Protein AF-A0A9X7AZD0-F1 (afdb_monomer)

InterPro domains:
  IPR006166 ERCC4 domain [PF02732] (2-88)
  IPR011335 Restriction endonuclease type II-like [SSF52980] (2-87)

Sequence (104 aa):
GVERKNGVDELVESIKDRTRFENELIRASKHPFVLIVEDIEGYQKILNGTYRSKYEPKSLLGSLKTFEVRYGFSTVFIDPITTGNYIYHHFLYMARELLKKGFI

Nearest PDB structures (foldseek):
  2ehg-assembly1_A  TM=4.820E-01  e=2.442E-01  Sulfurisphaera tokodaii str. 7
  3u3g-assembly3_C  TM=4.904E-01  e=3.406E-01  uncultured organism
  3aly-assembly1_A  TM=4.712E-01  e=4.751E-01  Sulfurisphaera tokodaii str. 7
  3i8o-assembly1_A  TM=4.670E-01  e=4.568E+00  Methanocaldococcus jannaschii
  4e19-assembly2_B  TM=3.514E-01  e=1.923E+00  Halobacterium salinarum NRC-1

Mean predicted aligned error: 2.72 Å

Secondary structure (DSSP, 8-state):
-EEEESSHHHHHHHHHSHHHHHHHHHHHTTS-EEEEES-TTHHHHHHHT-SSS---HHHHHHHHHHHHHHHTEEEEE--HHHHHHHHHHHHHHHHHHHHHTT--

Solvent-accessible surface area (backbone atoms only — not comparable to full-atom values): 5711 Å² total; per-residue (Å²): 88,77,48,80,32,82,20,52,55,54,48,51,55,40,61,68,43,44,72,64,39,53,54,51,43,62,61,51,47,77,44,70,38,38,39,40,28,38,24,63,58,31,67,60,27,44,72,69,48,67,49,86,63,88,63,56,31,70,61,51,52,52,49,52,56,48,48,27,66,75,48,60,38,53,81,44,58,32,51,63,90,49,45,66,60,49,55,52,51,54,50,52,52,52,52,51,53,39,49,74,70,61,77,104

Structure (mmCIF, N/CA/C/O backbone):
data_AF-A0A9X7AZD0-F1
#
_entry.id   AF-A0A9X7AZD0-F1
#
loop_
_atom_site.group_PDB
_atom_site.id
_atom_site.type_symbol
_atom_site.label_atom_id
_atom_site.label_alt_id
_atom_site.label_comp_id
_atom_site.label_asym_id
_atom_site.label_entity_id
_atom_site.label_seq_id
_atom_site.pdbx_PDB_ins_code
_atom_site.Cartn_x
_atom_site.Cartn_y
_atom_site.Cartn_z
_atom_site.occupancy
_atom_site.B_iso_or_equiv
_atom_site.auth_seq_id
_atom_site.auth_comp_id
_atom_site.auth_asym_id
_atom_site.auth_atom_id
_atom_site.pdbx_PDB_model_num
ATOM 1 N N . GLY A 1 1 ? 5.078 4.705 -10.534 1.00 93.00 1 GLY A N 1
ATOM 2 C CA . GLY A 1 1 ? 5.209 5.673 -9.428 1.00 93.00 1 GLY A CA 1
ATOM 3 C C . GLY A 1 1 ? 5.041 4.975 -8.093 1.00 93.00 1 GLY A C 1
ATOM 4 O O . GLY A 1 1 ? 4.721 3.792 -8.075 1.00 93.00 1 GLY A O 1
ATOM 5 N N . VAL A 1 2 ? 5.272 5.689 -6.995 1.00 95.62 2 VAL A N 1
ATOM 6 C CA . VAL A 1 2 ? 5.010 5.205 -5.630 1.00 95.62 2 VAL A CA 1
ATOM 7 C C . VAL A 1 2 ? 4.111 6.216 -4.950 1.00 95.62 2 VAL A C 1
ATOM 9 O O . VAL A 1 2 ? 4.426 7.402 -4.966 1.00 95.62 2 VAL A O 1
ATOM 12 N N . GLU A 1 3 ? 3.041 5.735 -4.334 1.00 96.56 3 GLU A N 1
ATOM 13 C CA . GLU A 1 3 ? 2.304 6.465 -3.308 1.00 96.56 3 GLU A CA 1
ATOM 14 C C . GLU A 1 3 ? 2.646 5.802 -1.969 1.00 96.56 3 GLU A C 1
ATOM 16 O O . GLU A 1 3 ? 2.482 4.591 -1.839 1.00 96.56 3 GLU A O 1
ATOM 21 N N . ARG A 1 4 ? 3.178 6.544 -0.992 1.00 97.69 4 ARG A N 1
ATOM 22 C CA . ARG A 1 4 ? 3.609 5.983 0.302 1.00 97.69 4 ARG A CA 1
ATOM 23 C C . ARG A 1 4 ? 2.789 6.583 1.435 1.00 97.69 4 ARG A C 1
ATOM 25 O O . ARG A 1 4 ? 2.658 7.800 1.504 1.00 97.69 4 ARG A O 1
ATOM 32 N N . LYS A 1 5 ? 2.293 5.734 2.330 1.00 98.00 5 LYS A N 1
ATOM 33 C CA . LYS A 1 5 ? 1.644 6.093 3.594 1.00 98.00 5 LYS A CA 1
ATOM 34 C C . LYS A 1 5 ? 2.466 5.527 4.747 1.00 98.00 5 LYS A C 1
ATOM 36 O O . LYS A 1 5 ? 2.905 4.381 4.679 1.00 98.00 5 LYS A O 1
ATOM 41 N N . ASN A 1 6 ? 2.628 6.295 5.819 1.00 97.69 6 ASN A N 1
ATOM 42 C CA . ASN A 1 6 ? 3.436 5.894 6.976 1.00 97.69 6 ASN A CA 1
ATOM 43 C C . ASN A 1 6 ? 2.748 4.826 7.853 1.00 97.69 6 ASN A C 1
ATOM 45 O O . ASN A 1 6 ? 3.329 4.368 8.829 1.00 97.69 6 ASN A O 1
ATOM 49 N N . GLY A 1 7 ? 1.501 4.453 7.548 1.00 98.25 7 GLY A N 1
ATOM 50 C CA . GLY A 1 7 ? 0.786 3.371 8.220 1.00 98.25 7 GLY A CA 1
ATOM 51 C C . GLY A 1 7 ? -0.713 3.366 7.928 1.00 98.25 7 GLY A C 1
ATOM 52 O O . GLY A 1 7 ? -1.211 4.172 7.135 1.00 98.25 7 GLY A O 1
ATOM 53 N N . VAL A 1 8 ? -1.447 2.455 8.577 1.00 98.25 8 VAL A N 1
ATOM 54 C CA . VAL A 1 8 ? -2.893 2.288 8.337 1.00 98.25 8 VAL A CA 1
ATOM 55 C C . VAL A 1 8 ? -3.692 3.528 8.713 1.00 98.25 8 VAL A C 1
ATOM 57 O O . VAL A 1 8 ? -4.603 3.885 7.978 1.00 98.25 8 VAL A O 1
ATOM 60 N N . ASP A 1 9 ? -3.342 4.221 9.800 1.00 98.38 9 ASP A N 1
ATOM 61 C CA . ASP A 1 9 ? -4.053 5.436 10.222 1.00 98.38 9 ASP A CA 1
ATOM 62 C C . ASP A 1 9 ? -4.086 6.499 9.113 1.00 98.38 9 ASP A C 1
ATOM 64 O O . ASP A 1 9 ? -5.138 7.068 8.819 1.00 98.38 9 ASP A O 1
ATOM 68 N N . GLU A 1 10 ? -2.949 6.724 8.452 1.00 98.38 10 GLU A N 1
ATOM 69 C CA . GLU A 1 10 ? -2.849 7.678 7.346 1.00 98.38 10 GLU A CA 1
ATOM 70 C C . GLU A 1 10 ? -3.650 7.207 6.124 1.00 98.38 10 GLU A C 1
ATOM 72 O O . GLU A 1 10 ? -4.346 8.003 5.493 1.00 98.38 10 GLU A O 1
ATOM 77 N N . LEU A 1 11 ? -3.615 5.903 5.824 1.00 98.31 11 LEU A N 1
ATOM 78 C CA . LEU A 1 11 ? -4.437 5.314 4.767 1.00 98.31 11 LEU A CA 1
ATOM 79 C C . LEU A 1 11 ? -5.935 5.539 5.026 1.00 98.31 11 LEU A C 1
ATOM 81 O O . LEU A 1 11 ? -6.661 5.927 4.109 1.00 98.31 11 LEU A O 1
ATOM 85 N N . VAL A 1 12 ? -6.405 5.308 6.257 1.00 98.06 12 VAL A N 1
ATOM 86 C CA . VAL A 1 12 ? -7.826 5.470 6.601 1.00 98.06 12 VAL A CA 1
ATOM 87 C C . VAL A 1 12 ? -8.252 6.930 6.474 1.00 98.06 12 VAL A C 1
ATOM 89 O O . VAL A 1 12 ? -9.323 7.205 5.932 1.00 98.06 12 VAL A O 1
ATOM 92 N N . GLU A 1 13 ? -7.425 7.875 6.924 1.00 97.88 13 GLU A N 1
ATOM 93 C CA . GLU A 1 13 ? -7.727 9.303 6.773 1.00 97.88 13 GLU A CA 1
ATOM 94 C C . GLU A 1 13 ? -7.741 9.745 5.303 1.00 97.88 13 GLU A C 1
ATOM 96 O O . GLU A 1 13 ? -8.638 10.490 4.904 1.00 97.88 13 GLU A O 1
ATOM 101 N N . SER A 1 14 ? -6.840 9.225 4.462 1.00 97.50 14 SER A N 1
ATOM 102 C CA . SER A 1 14 ? -6.916 9.416 3.008 1.00 97.50 14 SER A CA 1
ATOM 103 C C . SER A 1 14 ? -8.227 8.877 2.427 1.00 97.50 14 SER A C 1
ATOM 105 O O . SER A 1 14 ? -8.911 9.589 1.701 1.00 97.50 14 SER A O 1
ATOM 107 N N . ILE A 1 15 ? -8.635 7.654 2.775 1.00 97.12 15 ILE A N 1
ATOM 108 C CA . ILE A 1 15 ? -9.872 7.049 2.251 1.00 97.12 15 ILE A CA 1
ATOM 109 C C . ILE A 1 15 ? -11.130 7.793 2.726 1.00 97.12 15 ILE A C 1
ATOM 111 O O . ILE A 1 15 ? -12.127 7.835 2.002 1.00 97.12 15 ILE A O 1
ATOM 115 N N . LYS A 1 16 ? -11.104 8.391 3.922 1.00 95.56 16 LYS A N 1
ATOM 116 C CA . LYS A 1 16 ? -12.195 9.238 4.428 1.00 95.56 16 LYS A CA 1
ATOM 117 C C . LYS A 1 16 ? -12.350 10.521 3.629 1.00 95.56 16 LYS A C 1
ATOM 119 O O . LYS A 1 16 ? -13.475 10.896 3.304 1.00 95.56 16 LYS A O 1
ATOM 124 N N . ASP A 1 17 ? -11.241 11.163 3.286 1.00 96.00 17 ASP A N 1
ATOM 125 C CA . ASP A 1 17 ? -11.222 12.323 2.398 1.00 96.00 17 ASP A CA 1
ATOM 126 C C . ASP A 1 17 ? -11.285 11.882 0.926 1.00 96.00 17 ASP A C 1
ATOM 128 O O . ASP A 1 17 ? -10.345 12.039 0.141 1.00 96.00 17 ASP A O 1
ATOM 132 N N . ARG A 1 18 ? -12.419 11.263 0.566 1.00 94.19 18 ARG A N 1
ATOM 133 C CA . ARG A 1 18 ? -12.598 10.569 -0.716 1.00 94.19 18 ARG A CA 1
ATOM 134 C C . ARG A 1 18 ? -12.269 11.443 -1.915 1.00 94.19 18 ARG A C 1
ATOM 136 O O . ARG A 1 18 ? -11.549 10.993 -2.794 1.00 94.19 18 ARG A O 1
ATOM 143 N N . THR A 1 19 ? -12.772 12.674 -1.956 1.00 96.69 19 THR A N 1
ATOM 144 C CA . THR A 1 19 ? -12.573 13.561 -3.109 1.00 96.69 19 THR A CA 1
ATOM 145 C C . THR A 1 19 ? -11.100 13.905 -3.298 1.00 96.69 19 THR A C 1
ATOM 147 O O . THR A 1 19 ? -10.594 13.859 -4.420 1.00 96.69 19 THR A O 1
ATOM 150 N N . ARG A 1 20 ? -10.380 14.235 -2.216 1.00 97.38 20 ARG A N 1
ATOM 151 C CA . ARG A 1 20 ? -8.941 14.512 -2.301 1.00 97.38 20 ARG A CA 1
ATOM 152 C C . ARG A 1 20 ? -8.179 13.273 -2.752 1.00 97.38 20 ARG A C 1
ATOM 154 O O . ARG A 1 20 ? -7.361 13.369 -3.666 1.00 97.38 20 ARG A O 1
ATOM 161 N N . PHE A 1 21 ? -8.475 12.124 -2.152 1.00 97.00 21 PHE A N 1
ATOM 162 C CA . PHE A 1 21 ? -7.759 10.892 -2.445 1.00 97.00 21 PHE A CA 1
ATOM 163 C C . PHE A 1 21 ? -8.033 10.378 -3.860 1.00 97.00 21 PHE A C 1
ATOM 165 O O . PHE A 1 21 ? -7.093 10.050 -4.573 1.00 97.00 21 PHE A O 1
ATOM 172 N N . GLU A 1 22 ? -9.277 10.409 -4.343 1.00 96.75 22 GLU A N 1
ATOM 173 C CA . GLU A 1 22 ? -9.584 10.073 -5.740 1.00 96.75 22 GLU A CA 1
ATOM 174 C C . GLU A 1 22 ? -8.837 10.991 -6.720 1.00 96.75 22 GLU A C 1
ATOM 176 O O . GLU A 1 22 ? -8.302 10.511 -7.717 1.00 96.75 22 GLU A O 1
ATOM 181 N N . ASN A 1 23 ? -8.707 12.290 -6.425 1.00 97.19 23 ASN A N 1
ATOM 182 C CA . ASN A 1 23 ? -7.915 13.204 -7.253 1.00 97.19 23 ASN A CA 1
ATOM 183 C C . ASN A 1 23 ? -6.412 12.865 -7.252 1.00 97.19 23 ASN A C 1
ATOM 185 O O . ASN A 1 23 ? -5.751 13.012 -8.283 1.00 97.19 23 ASN A O 1
ATOM 189 N N . GLU A 1 24 ? -5.855 12.437 -6.116 1.00 95.94 24 GLU A N 1
ATOM 190 C CA . GLU A 1 24 ? -4.481 11.917 -6.023 1.00 95.94 24 GLU A CA 1
ATOM 191 C C . GLU A 1 24 ? -4.321 10.650 -6.881 1.00 95.94 24 GLU A C 1
ATOM 193 O O . GLU A 1 24 ? -3.410 10.582 -7.710 1.00 95.94 24 GLU A O 1
ATOM 198 N N . LEU A 1 25 ? -5.262 9.707 -6.775 1.00 97.00 25 LEU A N 1
ATOM 199 C CA . LEU A 1 25 ? -5.256 8.451 -7.527 1.00 97.00 25 LEU A CA 1
ATOM 200 C C . LEU A 1 25 ? -5.408 8.662 -9.039 1.00 97.00 25 LEU A C 1
ATOM 202 O O . LEU A 1 25 ? -4.680 8.034 -9.798 1.00 97.00 25 LEU A O 1
ATOM 206 N N . ILE A 1 26 ? -6.262 9.590 -9.489 1.00 97.12 26 ILE A N 1
ATOM 207 C CA . ILE A 1 26 ? -6.399 9.961 -10.912 1.00 97.12 26 ILE A CA 1
ATOM 208 C C . ILE A 1 26 ? -5.071 10.472 -11.483 1.00 97.12 26 ILE A C 1
ATOM 210 O O . ILE A 1 26 ? -4.724 10.198 -12.634 1.00 97.12 26 ILE A O 1
ATOM 214 N N . ARG A 1 27 ? -4.315 11.254 -10.702 1.00 95.88 27 ARG A N 1
ATOM 215 C CA . ARG A 1 27 ? -2.998 11.734 -11.140 1.00 95.88 27 ARG A CA 1
ATOM 216 C C . ARG A 1 27 ? -1.984 10.596 -11.176 1.00 95.88 27 ARG A C 1
ATOM 218 O O . ARG A 1 27 ? -1.231 10.513 -12.145 1.00 95.88 27 ARG A O 1
ATOM 225 N N . ALA A 1 28 ? -1.977 9.737 -10.158 1.00 95.31 28 ALA A N 1
ATOM 226 C CA . ALA A 1 28 ? -1.057 8.608 -10.059 1.00 95.31 28 ALA A CA 1
ATOM 227 C C . ALA A 1 28 ? -1.297 7.561 -11.159 1.00 95.31 28 ALA A C 1
ATOM 229 O O . ALA A 1 28 ? -0.338 7.093 -11.767 1.00 95.31 28 ALA A O 1
ATOM 230 N N . SER A 1 29 ? -2.560 7.273 -11.489 1.00 96.00 29 SER A N 1
ATOM 231 C CA . SER A 1 29 ? -2.964 6.242 -12.454 1.00 96.00 29 SER A CA 1
ATOM 232 C C . SER A 1 29 ? -2.622 6.561 -13.911 1.00 96.00 29 SER A C 1
ATOM 234 O O . SER A 1 29 ? -2.868 5.740 -14.791 1.00 96.00 29 SER A O 1
ATOM 236 N N . LYS A 1 30 ? -2.041 7.734 -14.199 1.00 95.31 30 LYS A N 1
ATOM 237 C CA . LYS A 1 30 ? -1.483 8.050 -15.526 1.00 95.31 30 LYS A CA 1
ATOM 238 C C . LYS A 1 30 ? -0.321 7.129 -15.904 1.00 95.31 30 LYS A C 1
ATOM 240 O O . LYS A 1 30 ? -0.036 6.961 -17.086 1.00 95.31 30 LYS A O 1
ATOM 245 N N . HIS A 1 31 ? 0.332 6.530 -14.909 1.00 91.69 31 HIS A N 1
ATOM 246 C CA . HIS A 1 31 ? 1.389 5.542 -15.084 1.00 91.69 31 HIS A CA 1
ATOM 247 C C . HIS A 1 31 ? 1.220 4.411 -14.059 1.00 91.69 31 HIS A C 1
ATOM 249 O O . HIS A 1 31 ? 0.663 4.652 -12.988 1.00 91.69 31 HIS A O 1
ATOM 255 N N . PRO A 1 32 ? 1.734 3.195 -14.322 1.00 92.88 32 PRO A N 1
ATOM 256 C CA . PRO A 1 32 ? 1.714 2.119 -13.335 1.00 92.88 32 PRO A CA 1
ATOM 257 C C . PRO A 1 32 ? 2.314 2.574 -12.003 1.00 92.88 32 PRO A C 1
ATOM 259 O O . PRO A 1 32 ? 3.395 3.178 -11.969 1.00 92.88 32 PRO A O 1
ATOM 262 N N . PHE A 1 33 ? 1.621 2.310 -10.899 1.00 96.50 33 PHE A N 1
ATOM 263 C CA . PHE A 1 33 ? 2.083 2.669 -9.564 1.00 96.50 33 PHE A CA 1
ATOM 264 C C . PHE A 1 33 ? 1.668 1.638 -8.518 1.00 96.50 33 PHE A C 1
ATOM 266 O O . PHE A 1 33 ? 0.803 0.795 -8.748 1.00 96.50 33 PHE A O 1
ATOM 273 N N . VAL A 1 34 ? 2.318 1.724 -7.363 1.00 97.62 34 VAL A N 1
ATOM 274 C CA . VAL A 1 34 ? 2.040 0.911 -6.180 1.00 97.62 34 VAL A CA 1
ATOM 275 C C . VAL A 1 34 ? 1.743 1.830 -5.000 1.00 97.62 34 VAL A C 1
ATOM 277 O O . VAL A 1 34 ? 2.376 2.881 -4.860 1.00 97.62 34 VAL A O 1
ATOM 280 N N . LEU A 1 35 ? 0.783 1.431 -4.167 1.00 98.25 35 LEU A N 1
ATOM 281 C CA . LEU A 1 35 ? 0.510 2.067 -2.883 1.00 98.25 35 LEU A CA 1
ATOM 282 C C . LEU A 1 35 ? 1.237 1.282 -1.788 1.00 98.25 35 LEU A C 1
ATOM 284 O O . LEU A 1 35 ? 0.934 0.116 -1.550 1.00 98.25 35 LEU A O 1
ATOM 288 N N . ILE A 1 36 ? 2.197 1.909 -1.124 1.00 98.62 36 ILE A N 1
ATOM 289 C CA . ILE A 1 36 ? 2.951 1.314 -0.022 1.00 98.62 36 ILE A CA 1
ATOM 290 C C . ILE A 1 36 ? 2.409 1.863 1.291 1.00 98.62 36 ILE A C 1
ATOM 292 O O . ILE A 1 36 ? 2.295 3.075 1.462 1.00 98.62 36 ILE A O 1
ATOM 296 N N . VAL A 1 37 ? 2.109 0.969 2.224 1.00 98.69 37 VAL A N 1
ATOM 297 C CA . VAL A 1 37 ? 1.710 1.292 3.591 1.00 98.69 37 VAL A CA 1
ATOM 298 C C . VAL A 1 37 ? 2.753 0.692 4.523 1.00 98.69 37 VAL A C 1
ATOM 300 O O . VAL A 1 37 ? 2.903 -0.528 4.587 1.00 98.69 37 VAL A O 1
ATOM 303 N N . GLU A 1 38 ? 3.482 1.545 5.234 1.00 98.69 38 GLU A N 1
ATOM 304 C CA . GLU A 1 38 ? 4.591 1.147 6.112 1.00 98.69 38 GLU A CA 1
ATOM 305 C C . GLU A 1 38 ? 4.087 0.621 7.470 1.00 98.69 38 GLU A C 1
ATOM 307 O O . GLU A 1 38 ? 4.396 1.146 8.535 1.00 98.69 38 GLU A O 1
ATOM 312 N N . ASP A 1 39 ? 3.246 -0.412 7.418 1.00 98.38 39 ASP A N 1
ATOM 313 C CA . ASP A 1 39 ? 2.666 -1.102 8.567 1.00 98.38 39 ASP A CA 1
ATOM 314 C C . ASP A 1 39 ? 2.510 -2.588 8.225 1.00 98.38 39 ASP A C 1
ATOM 316 O O . ASP A 1 39 ? 1.582 -2.964 7.508 1.00 98.38 39 ASP A O 1
ATOM 320 N N . ILE A 1 40 ? 3.424 -3.434 8.713 1.00 97.69 40 ILE A N 1
ATOM 321 C CA . ILE A 1 40 ? 3.467 -4.872 8.386 1.00 97.69 40 ILE A CA 1
ATOM 322 C C . ILE A 1 40 ? 2.182 -5.616 8.782 1.00 97.69 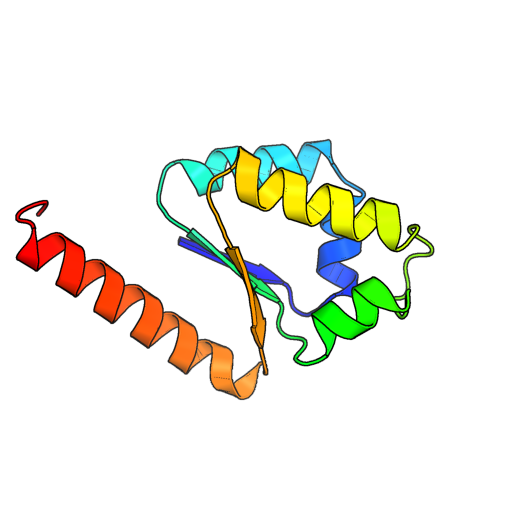40 ILE A C 1
ATOM 324 O O . ILE A 1 40 ? 1.755 -6.540 8.094 1.00 97.69 40 ILE A O 1
ATOM 328 N N . GLU A 1 41 ? 1.514 -5.173 9.847 1.00 98.19 41 GLU A N 1
ATOM 329 C CA . GLU A 1 41 ? 0.238 -5.733 10.303 1.00 98.19 41 GLU A CA 1
ATOM 330 C C . GLU A 1 41 ? -0.962 -5.029 9.663 1.00 98.19 41 GLU A C 1
ATOM 332 O O . GLU A 1 41 ? -2.110 -5.280 10.033 1.00 98.19 41 GLU A O 1
ATOM 337 N N . GLY A 1 42 ? -0.733 -4.123 8.712 1.00 98.19 42 GLY A N 1
ATOM 338 C CA . GLY A 1 42 ? -1.737 -3.152 8.320 1.00 98.19 42 GLY A CA 1
ATOM 339 C C . GLY A 1 42 ? -3.001 -3.766 7.720 1.00 98.19 42 GLY A C 1
ATOM 340 O O . GLY A 1 42 ? -4.110 -3.333 8.034 1.00 98.19 42 GLY A O 1
ATOM 341 N N . TYR A 1 43 ? -2.869 -4.846 6.948 1.00 98.25 43 TYR A N 1
ATOM 342 C CA . TYR A 1 43 ? -4.033 -5.588 6.463 1.00 98.25 43 TYR A CA 1
ATOM 343 C C . TYR A 1 43 ? -4.846 -6.191 7.619 1.00 98.25 43 TYR A C 1
ATOM 345 O O . TYR A 1 43 ? -6.066 -6.042 7.659 1.00 98.25 43 TYR A O 1
ATOM 353 N N . GLN A 1 44 ? -4.179 -6.808 8.601 1.00 98.56 44 GLN A N 1
ATOM 354 C CA . GLN A 1 44 ? -4.837 -7.373 9.781 1.00 98.56 44 GLN A CA 1
ATOM 355 C C . GLN A 1 44 ? -5.512 -6.283 10.620 1.00 98.56 44 GLN A C 1
ATOM 357 O O . GLN A 1 44 ?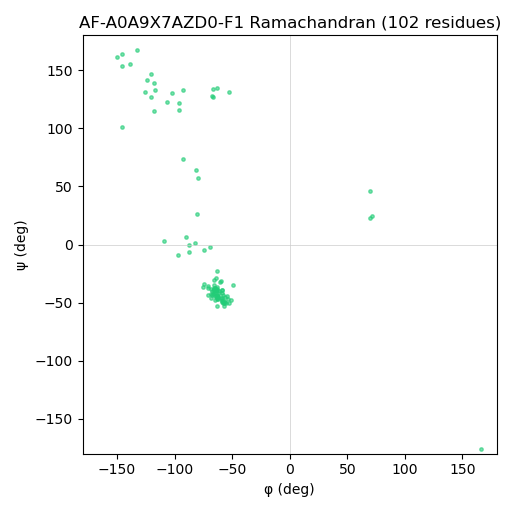 -6.625 -6.482 11.112 1.00 98.56 44 GLN A O 1
ATOM 362 N N . LYS A 1 45 ? -4.881 -5.110 10.732 1.00 98.56 45 LYS A N 1
ATOM 363 C CA . LYS A 1 45 ? -5.459 -3.959 11.424 1.00 98.56 45 LYS A CA 1
ATOM 364 C C . LYS A 1 45 ? -6.720 -3.441 10.745 1.00 98.56 45 LYS A C 1
ATOM 366 O O . LYS A 1 45 ? -7.681 -3.120 11.438 1.00 98.56 45 LYS A O 1
ATOM 371 N N . ILE A 1 46 ? -6.749 -3.411 9.409 1.00 98.50 46 ILE A N 1
ATOM 372 C CA . ILE A 1 46 ? -7.957 -3.078 8.641 1.00 98.50 46 ILE A CA 1
ATOM 373 C C . ILE A 1 46 ? -9.082 -4.057 8.975 1.00 98.50 46 ILE A C 1
ATOM 375 O O . ILE A 1 46 ? -10.177 -3.614 9.301 1.00 98.50 46 ILE A O 1
ATOM 379 N N . LEU A 1 47 ? -8.813 -5.367 8.941 1.00 98.31 47 LEU A N 1
ATOM 380 C CA . LEU A 1 47 ? -9.822 -6.392 9.232 1.00 98.31 47 LEU A CA 1
ATOM 381 C C . LEU A 1 47 ? -10.381 -6.283 10.654 1.00 98.31 47 LEU A C 1
ATOM 383 O O . LEU A 1 47 ? -11.583 -6.436 10.858 1.00 98.31 47 LEU A O 1
ATOM 387 N N . ASN A 1 48 ? -9.511 -6.000 11.622 1.00 98.06 48 ASN A N 1
ATOM 388 C CA . ASN A 1 48 ? -9.870 -5.955 13.037 1.00 98.06 48 ASN A CA 1
ATOM 389 C C . ASN A 1 48 ? -10.394 -4.586 13.494 1.00 98.06 48 ASN A C 1
ATOM 391 O O . ASN A 1 48 ? -10.806 -4.452 14.645 1.00 98.06 48 ASN A O 1
ATOM 395 N N . GLY A 1 49 ? -10.355 -3.559 12.642 1.00 97.69 49 GLY A N 1
ATOM 396 C CA . GLY A 1 49 ? -10.712 -2.199 13.047 1.00 97.69 49 GLY A CA 1
ATOM 397 C C . GLY A 1 49 ? -9.709 -1.543 13.997 1.00 97.69 49 GLY A C 1
ATOM 398 O O . GLY A 1 49 ? -10.080 -0.645 14.749 1.00 97.69 49 GLY A O 1
ATOM 399 N N . THR A 1 50 ? -8.452 -1.993 14.023 1.00 97.75 50 THR A N 1
ATOM 400 C CA . THR A 1 50 ? -7.439 -1.497 14.967 1.00 97.75 50 THR A CA 1
ATOM 401 C C . THR A 1 50 ? -6.635 -0.356 14.352 1.00 97.75 50 THR A C 1
ATOM 403 O O . THR A 1 50 ? -5.477 -0.513 13.965 1.00 97.75 50 THR A O 1
ATOM 406 N N . TYR A 1 51 ? -7.291 0.793 14.252 1.00 97.31 51 TYR A N 1
ATOM 407 C CA . TYR A 1 51 ? -6.755 2.085 13.822 1.00 97.31 51 TYR A CA 1
ATOM 408 C C . TYR A 1 51 ? -7.537 3.200 14.541 1.00 97.31 51 TYR A C 1
ATOM 410 O O . TYR A 1 51 ? -8.609 2.969 15.099 1.00 97.31 51 TYR A O 1
ATOM 418 N N . ARG A 1 52 ? -6.993 4.418 14.593 1.00 96.44 52 ARG A N 1
ATOM 419 C CA . ARG A 1 52 ? -7.547 5.546 15.371 1.00 96.44 52 ARG A CA 1
ATOM 420 C C . ARG A 1 52 ? -8.923 5.972 14.884 1.00 96.44 52 ARG A C 1
ATOM 422 O O . ARG A 1 52 ? -9.793 6.345 15.669 1.00 96.44 52 ARG A O 1
ATOM 429 N N . SER A 1 53 ? -9.092 5.967 13.569 1.00 92.44 53 SER A N 1
ATOM 430 C CA . SER A 1 53 ? -10.355 6.305 12.936 1.00 92.44 53 SER A CA 1
ATOM 431 C C . SER A 1 53 ? -11.405 5.244 13.266 1.00 92.44 53 SER A C 1
ATOM 433 O O . SER A 1 53 ? -11.155 4.060 13.110 1.00 92.44 53 SER A O 1
ATOM 435 N N . LYS A 1 54 ? -12.623 5.627 13.655 1.00 92.69 54 LYS A N 1
ATOM 436 C CA . LYS A 1 54 ? -13.729 4.664 13.851 1.00 92.69 54 LYS A CA 1
ATOM 437 C C . LYS A 1 54 ? -14.408 4.270 12.533 1.00 92.69 54 LYS A C 1
ATOM 439 O O . LYS A 1 54 ? -15.599 3.969 12.514 1.00 92.69 54 LYS A O 1
ATOM 444 N N . TYR A 1 55 ? -13.681 4.355 11.417 1.00 96.31 55 TYR A N 1
ATOM 445 C CA . TYR A 1 55 ? -14.205 3.967 10.115 1.00 96.31 55 TYR A CA 1
ATOM 446 C C . TYR A 1 55 ? -14.518 2.475 10.124 1.00 96.31 55 TYR A C 1
ATOM 448 O O . TYR A 1 55 ? -13.721 1.677 10.609 1.00 96.31 55 TYR A O 1
ATOM 456 N N . GLU A 1 56 ? -15.676 2.095 9.601 1.00 98.00 56 GLU A N 1
ATOM 457 C CA . GLU A 1 56 ? -16.131 0.712 9.676 1.00 98.00 56 GLU A CA 1
ATOM 458 C C . GLU A 1 56 ? -15.214 -0.213 8.831 1.00 98.00 56 GLU A C 1
ATOM 460 O O . GLU A 1 56 ? -14.991 0.085 7.651 1.00 98.00 56 GLU A O 1
ATOM 465 N N . PRO A 1 57 ? -14.659 -1.304 9.404 1.00 98.44 57 PRO A N 1
ATOM 466 C CA . PRO A 1 57 ? -13.679 -2.184 8.750 1.00 98.44 57 PRO A CA 1
ATOM 467 C C . PRO A 1 57 ? -14.069 -2.692 7.361 1.00 98.44 57 PRO A C 1
ATOM 469 O O . PRO A 1 57 ? -13.280 -2.612 6.414 1.00 98.44 57 PRO A O 1
ATOM 472 N N . LYS A 1 58 ? -15.299 -3.190 7.201 1.00 98.31 58 LYS A N 1
ATOM 473 C CA . LYS A 1 58 ? -15.786 -3.738 5.930 1.00 98.31 58 LYS A CA 1
ATOM 474 C C . LYS A 1 58 ? -15.879 -2.650 4.861 1.00 98.31 58 LYS A C 1
ATOM 476 O O . LYS A 1 58 ? -15.516 -2.880 3.707 1.00 98.31 58 LYS A O 1
ATOM 481 N N . SER A 1 59 ? -16.309 -1.455 5.246 1.00 98.00 59 SER A N 1
ATOM 482 C CA . SER A 1 59 ? -16.394 -0.273 4.391 1.00 98.00 59 SER A CA 1
ATOM 483 C C . SER A 1 59 ? -15.008 0.240 3.998 1.00 98.00 59 SER A C 1
ATOM 485 O O . SER A 1 59 ? -14.811 0.652 2.850 1.00 98.00 59 SER A O 1
ATOM 487 N N . LEU A 1 60 ? -14.036 0.199 4.919 1.00 98.25 60 LEU A N 1
ATOM 488 C CA . LEU A 1 60 ? -12.646 0.580 4.651 1.00 98.25 60 LEU A CA 1
ATOM 489 C C . LEU A 1 60 ? -12.031 -0.357 3.616 1.00 98.25 60 LEU A C 1
ATOM 491 O O . LEU A 1 60 ? -11.539 0.096 2.582 1.00 98.25 60 LEU A O 1
ATOM 495 N N . LEU A 1 61 ? -12.125 -1.665 3.869 1.00 98.50 61 LEU A N 1
ATOM 496 C CA . LEU A 1 61 ? -11.620 -2.694 2.969 1.00 98.50 61 LEU A CA 1
ATOM 497 C C . LEU A 1 61 ? -12.296 -2.609 1.596 1.00 98.50 61 LEU A C 1
ATOM 499 O O . LEU A 1 61 ? -11.614 -2.628 0.574 1.00 98.50 61 LEU A O 1
ATOM 503 N N . GLY A 1 62 ? -13.623 -2.458 1.566 1.00 98.44 62 GLY A N 1
ATOM 504 C CA . GLY A 1 62 ? -14.379 -2.299 0.325 1.00 98.44 62 GLY A CA 1
ATOM 505 C C . GLY A 1 62 ? -13.933 -1.078 -0.480 1.00 98.44 62 GLY A C 1
ATOM 506 O O . GLY A 1 62 ? -13.755 -1.175 -1.695 1.00 98.44 62 GLY A O 1
ATOM 507 N N . SER A 1 63 ? -13.683 0.052 0.187 1.00 98.19 63 SER A N 1
ATOM 508 C CA . SER A 1 63 ? -13.173 1.266 -0.463 1.00 98.19 63 SER A CA 1
ATOM 509 C C . SER A 1 63 ? -11.769 1.049 -1.029 1.00 98.19 63 SER A C 1
ATOM 511 O O . SER A 1 63 ? -11.541 1.335 -2.202 1.00 98.19 63 SER A O 1
ATOM 513 N N . LEU A 1 64 ? -10.856 0.474 -0.237 1.00 98.44 64 LEU A N 1
ATOM 514 C CA . LEU A 1 64 ? -9.487 0.181 -0.668 1.00 98.44 64 LEU A CA 1
ATOM 515 C C . LEU A 1 64 ? -9.468 -0.724 -1.907 1.00 98.44 64 LEU A C 1
ATOM 517 O O . LEU A 1 64 ? -8.841 -0.382 -2.905 1.00 98.44 64 LEU A O 1
ATOM 521 N N . LYS A 1 65 ? -10.209 -1.840 -1.879 1.00 98.44 65 LYS A N 1
ATOM 522 C CA . LYS A 1 65 ? -10.287 -2.778 -3.012 1.00 98.44 65 LYS A CA 1
ATOM 523 C C . LYS A 1 65 ? -10.965 -2.175 -4.236 1.00 98.44 65 LYS A C 1
ATOM 525 O O . LYS A 1 65 ? -10.541 -2.434 -5.359 1.00 98.44 65 LYS A O 1
ATOM 530 N N . THR A 1 66 ? -11.967 -1.322 -4.035 1.00 98.25 66 THR A N 1
ATOM 531 C CA . THR A 1 66 ? -12.578 -0.568 -5.137 1.00 98.25 66 THR A CA 1
ATOM 532 C C . THR A 1 66 ? -11.558 0.354 -5.799 1.00 98.25 66 THR A C 1
ATOM 534 O O . THR A 1 66 ? -11.495 0.403 -7.025 1.00 98.25 66 THR A O 1
ATOM 537 N N . PHE A 1 67 ? -10.748 1.068 -5.015 1.00 98.19 67 PHE A N 1
ATOM 538 C CA . PHE A 1 67 ? -9.723 1.960 -5.548 1.00 98.19 67 PHE A CA 1
ATOM 539 C C . PHE A 1 67 ? -8.601 1.208 -6.266 1.00 98.19 67 PHE A C 1
ATOM 541 O O . PHE A 1 67 ? -8.242 1.617 -7.368 1.00 98.19 67 PHE A O 1
ATOM 548 N N . GLU A 1 68 ? -8.112 0.095 -5.710 1.00 98.31 68 GLU A N 1
ATOM 549 C CA . GLU A 1 68 ? -7.112 -0.762 -6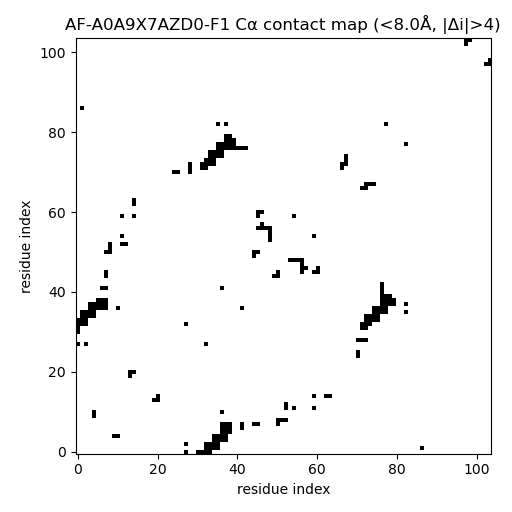.370 1.00 98.31 68 GLU A CA 1
ATOM 550 C C . GLU A 1 68 ? -7.558 -1.158 -7.784 1.00 98.31 68 GLU A C 1
ATOM 552 O O . GLU A 1 68 ? -6.828 -0.950 -8.754 1.00 98.31 68 GLU A O 1
ATOM 557 N N . VAL A 1 69 ? -8.792 -1.659 -7.917 1.00 98.19 69 VAL A N 1
ATOM 558 C CA . VAL A 1 69 ? -9.354 -2.076 -9.210 1.00 98.19 69 VAL A CA 1
ATOM 559 C C . VAL A 1 69 ? -9.599 -0.878 -10.127 1.00 98.19 69 VAL A C 1
ATOM 561 O O . VAL A 1 69 ? -9.237 -0.920 -11.300 1.00 98.19 69 VAL A O 1
ATOM 564 N N . ARG A 1 70 ? -10.205 0.199 -9.611 1.00 97.94 70 ARG A N 1
ATOM 565 C CA . ARG A 1 70 ? -10.602 1.362 -10.419 1.00 97.94 70 ARG A CA 1
ATOM 566 C C . ARG A 1 70 ? -9.404 2.116 -10.996 1.00 97.94 70 ARG A C 1
ATOM 568 O O . ARG A 1 70 ? -9.492 2.603 -12.118 1.00 97.94 70 ARG A O 1
ATOM 575 N N . TYR A 1 71 ? -8.317 2.231 -10.236 1.00 97.62 71 TYR A N 1
ATOM 576 C CA . TYR A 1 71 ? -7.150 3.038 -10.607 1.00 97.62 71 TYR A CA 1
ATOM 577 C C . TYR A 1 71 ? -5.915 2.205 -10.972 1.00 97.62 71 TYR A C 1
ATOM 579 O O . TYR A 1 71 ? -4.870 2.777 -11.273 1.00 97.62 71 TYR A O 1
ATOM 587 N N . GLY A 1 72 ? -6.030 0.873 -10.983 1.00 97.06 72 GLY A N 1
ATOM 588 C CA . GLY A 1 72 ? -5.003 -0.023 -11.512 1.00 97.06 72 GLY A CA 1
ATOM 589 C C . GLY A 1 72 ? -3.729 -0.079 -10.670 1.00 97.06 72 GLY A C 1
ATOM 590 O O . GLY A 1 72 ? -2.631 -0.015 -11.221 1.00 97.06 72 GLY A O 1
ATOM 591 N N . PHE A 1 73 ? -3.863 -0.203 -9.348 1.00 97.06 73 PHE A N 1
ATOM 592 C CA . PHE A 1 73 ? -2.728 -0.363 -8.433 1.00 97.06 73 PHE A CA 1
ATOM 593 C C . PHE A 1 73 ? -2.964 -1.494 -7.431 1.00 97.06 73 PHE A C 1
ATOM 595 O O . PHE A 1 73 ? -4.072 -2.000 -7.270 1.00 97.06 73 PHE A O 1
ATOM 602 N N . SER A 1 74 ? -1.903 -1.887 -6.730 1.00 95.56 74 SER A N 1
ATOM 603 C CA . SER A 1 74 ? -1.977 -2.795 -5.584 1.00 95.56 74 SER A CA 1
ATOM 604 C C . SER A 1 74 ? -1.429 -2.116 -4.337 1.00 95.56 74 SER A C 1
ATOM 606 O O . SER A 1 74 ? -0.496 -1.313 -4.422 1.00 95.56 74 SER A O 1
ATOM 608 N N . THR A 1 75 ? -2.004 -2.454 -3.188 1.00 98.25 75 THR A N 1
ATOM 609 C CA . THR A 1 75 ? -1.530 -2.020 -1.875 1.00 98.25 75 THR A CA 1
ATOM 610 C C . THR A 1 75 ? -0.583 -3.059 -1.302 1.00 98.25 75 THR A C 1
ATOM 612 O O . THR A 1 75 ? -0.894 -4.251 -1.289 1.00 98.25 75 THR A O 1
ATOM 615 N N . VAL A 1 76 ? 0.557 -2.609 -0.793 1.00 98.31 76 VAL A N 1
ATOM 616 C CA . VAL A 1 76 ? 1.530 -3.451 -0.099 1.00 98.31 76 VAL A CA 1
ATOM 617 C C . VAL A 1 76 ? 1.713 -2.935 1.316 1.00 98.31 76 VAL A C 1
ATOM 619 O O . VAL A 1 76 ? 2.003 -1.760 1.521 1.00 98.31 76 VAL A O 1
ATOM 622 N N . PHE A 1 77 ? 1.547 -3.837 2.276 1.00 98.56 77 PHE A N 1
ATOM 623 C CA . PHE A 1 77 ? 1.825 -3.617 3.690 1.00 98.56 77 PHE A CA 1
ATOM 624 C C . PHE A 1 77 ? 3.223 -4.145 3.984 1.00 98.56 77 PHE A C 1
ATO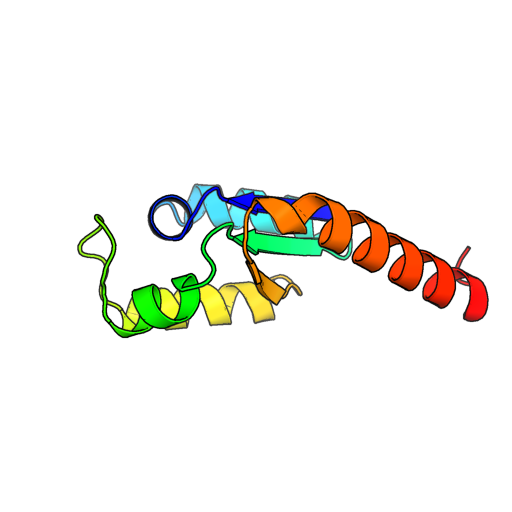M 626 O O . PHE A 1 77 ? 3.509 -5.307 3.690 1.00 98.56 77 PHE A O 1
ATOM 633 N N . ILE A 1 78 ? 4.109 -3.290 4.482 1.00 98.44 78 ILE A N 1
ATOM 634 C 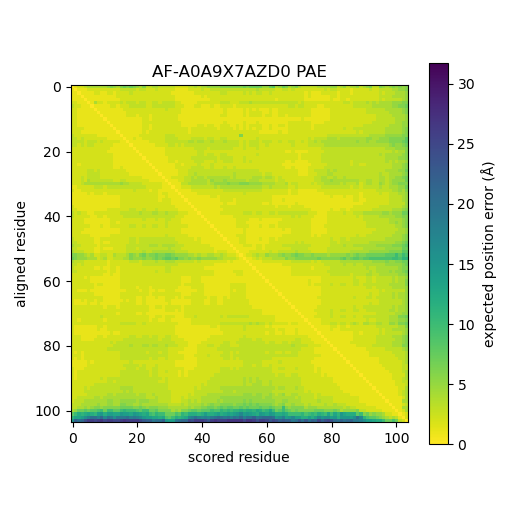CA . ILE A 1 78 ? 5.535 -3.606 4.572 1.00 98.44 78 ILE A CA 1
ATOM 635 C C . ILE A 1 78 ? 6.178 -2.977 5.806 1.00 98.44 78 ILE A C 1
ATOM 637 O O . ILE A 1 78 ? 5.712 -1.959 6.311 1.00 98.44 78 ILE A O 1
ATOM 641 N N . ASP A 1 79 ? 7.260 -3.585 6.289 1.00 98.19 79 ASP A N 1
ATOM 642 C CA . ASP A 1 79 ? 8.120 -2.980 7.303 1.00 98.19 79 ASP A CA 1
ATOM 643 C C . ASP A 1 79 ? 8.854 -1.754 6.711 1.00 98.19 79 ASP A C 1
ATOM 645 O O . ASP A 1 79 ? 9.519 -1.914 5.674 1.00 98.19 79 ASP A O 1
ATOM 649 N N . PRO A 1 80 ? 8.793 -0.566 7.354 1.00 97.69 80 PRO A N 1
ATOM 650 C CA . PRO A 1 80 ? 9.478 0.644 6.893 1.00 97.69 80 PRO A CA 1
ATOM 651 C C . PRO A 1 80 ? 10.966 0.440 6.561 1.00 97.69 80 PRO A C 1
ATOM 653 O O . PRO A 1 80 ? 11.482 1.026 5.607 1.00 97.69 80 PRO A 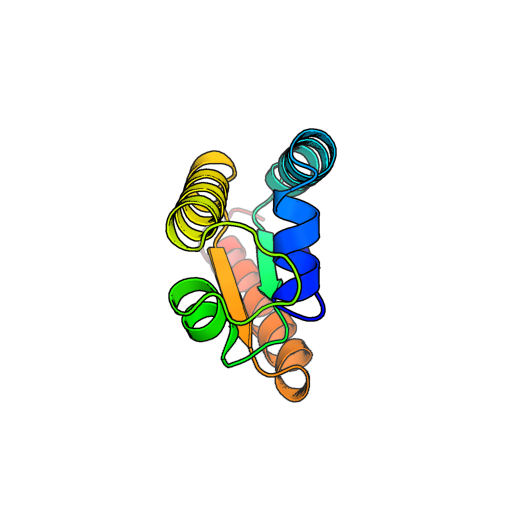O 1
ATOM 656 N N . ILE A 1 81 ? 11.669 -0.426 7.304 1.00 98.12 81 ILE A N 1
ATOM 657 C CA . ILE A 1 81 ? 13.100 -0.713 7.100 1.00 98.12 81 ILE A CA 1
ATOM 658 C C . ILE A 1 81 ? 13.340 -1.361 5.727 1.00 98.12 81 ILE A C 1
ATOM 660 O O . ILE A 1 81 ? 14.3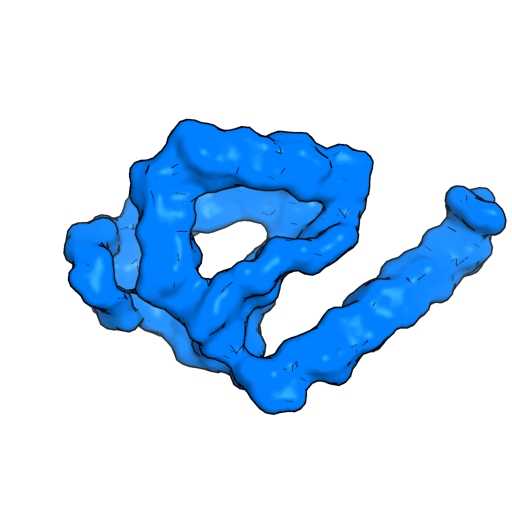94 -1.180 5.114 1.00 98.12 81 ILE A O 1
ATOM 664 N N . THR A 1 82 ? 12.351 -2.089 5.209 1.00 98.25 82 THR A N 1
ATOM 665 C CA . THR A 1 82 ? 12.442 -2.816 3.934 1.00 98.25 82 THR A CA 1
ATOM 666 C C . THR A 1 82 ? 11.849 -2.054 2.744 1.00 98.25 82 THR A C 1
ATOM 668 O O . THR A 1 82 ? 12.087 -2.443 1.597 1.00 98.25 82 THR A O 1
ATOM 671 N N . THR A 1 83 ? 11.163 -0.925 2.971 1.00 97.94 83 THR A N 1
ATOM 672 C CA . THR A 1 83 ? 10.527 -0.116 1.916 1.00 97.94 83 THR A CA 1
ATOM 673 C C . THR A 1 83 ? 11.502 0.289 0.810 1.00 97.94 83 THR A C 1
ATOM 675 O O . THR A 1 83 ? 11.180 0.180 -0.374 1.00 97.94 83 THR A O 1
ATOM 678 N N . GLY A 1 84 ? 12.716 0.727 1.163 1.00 97.88 84 GLY A N 1
ATOM 679 C CA . GLY A 1 84 ? 13.720 1.136 0.174 1.00 97.88 84 GLY A CA 1
ATOM 680 C C . GLY A 1 84 ? 14.131 -0.008 -0.760 1.00 97.88 84 GLY A C 1
ATOM 681 O O . GLY A 1 84 ? 14.211 0.176 -1.977 1.00 97.88 84 GLY A O 1
ATOM 682 N N . ASN A 1 85 ? 14.319 -1.210 -0.203 1.00 98.50 85 ASN A N 1
ATOM 683 C CA . ASN A 1 85 ? 14.623 -2.411 -0.979 1.00 98.50 85 ASN A CA 1
ATOM 684 C C . ASN A 1 85 ? 13.453 -2.796 -1.901 1.00 98.50 85 ASN A C 1
ATOM 686 O O . ASN A 1 85 ? 13.672 -3.060 -3.086 1.00 98.50 85 ASN A O 1
ATOM 690 N N . TYR A 1 86 ? 12.218 -2.747 -1.387 1.00 98.31 86 TYR A N 1
ATOM 691 C CA . TYR A 1 86 ? 11.012 -3.001 -2.175 1.00 98.31 86 TYR A CA 1
ATOM 692 C C . TYR A 1 86 ? 10.908 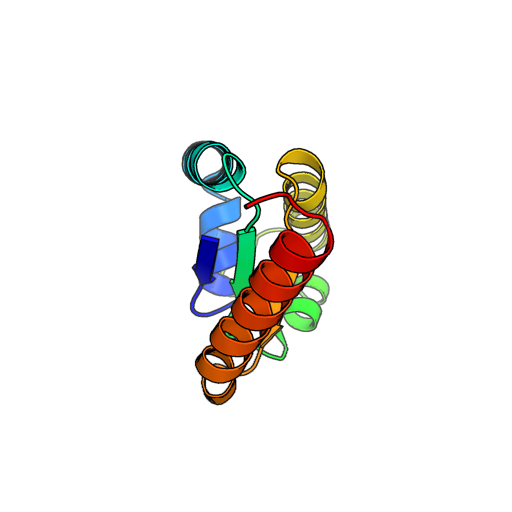-2.048 -3.369 1.00 98.31 86 TYR A C 1
ATOM 694 O O . TYR A 1 86 ? 10.753 -2.502 -4.500 1.00 98.31 86 TYR A O 1
ATOM 702 N N . ILE A 1 87 ? 11.046 -0.737 -3.139 1.00 97.69 87 ILE A N 1
ATOM 703 C CA . ILE A 1 87 ? 10.974 0.288 -4.190 1.00 97.69 87 ILE A CA 1
ATOM 704 C C . ILE A 1 87 ? 12.019 0.020 -5.276 1.00 97.69 87 ILE A C 1
ATOM 706 O O . ILE A 1 87 ? 11.684 0.011 -6.463 1.00 97.69 87 ILE A O 1
ATOM 710 N N . TYR A 1 88 ? 13.270 -0.232 -4.877 1.00 98.06 88 TYR A N 1
ATOM 711 C CA . TYR A 1 88 ? 14.356 -0.515 -5.812 1.00 98.06 88 TYR A CA 1
ATOM 712 C C . TYR A 1 88 ? 14.033 -1.717 -6.707 1.00 98.06 88 TYR A C 1
ATOM 714 O O . TYR A 1 88 ? 14.067 -1.601 -7.933 1.00 98.06 88 TYR A O 1
ATOM 722 N N . HIS A 1 89 ? 13.673 -2.859 -6.116 1.00 98.19 89 HIS A N 1
ATOM 723 C CA . HIS A 1 89 ? 13.411 -4.070 -6.891 1.00 98.19 89 HIS A CA 1
ATOM 724 C C . HIS A 1 89 ? 12.119 -3.987 -7.705 1.00 98.19 89 HIS A C 1
ATOM 726 O O . HIS A 1 89 ? 12.108 -4.449 -8.846 1.00 98.19 89 HIS A O 1
ATOM 732 N N . HIS A 1 90 ? 11.064 -3.362 -7.176 1.00 96.25 90 HIS A N 1
ATOM 733 C CA . HIS A 1 90 ? 9.812 -3.154 -7.900 1.00 96.25 90 HIS A CA 1
ATOM 734 C C . HIS A 1 90 ? 10.070 -2.429 -9.228 1.00 96.25 90 HIS A C 1
ATOM 736 O O . HIS A 1 90 ? 9.685 -2.918 -10.292 1.00 96.25 90 HIS A O 1
ATOM 742 N N . PHE A 1 91 ? 10.802 -1.311 -9.196 1.00 95.38 91 PHE A N 1
ATOM 743 C CA . PHE A 1 91 ? 11.110 -0.568 -10.419 1.00 95.38 91 PHE A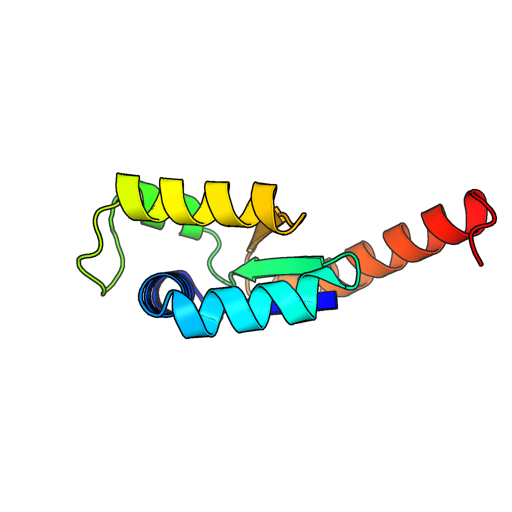 CA 1
ATOM 744 C C . PHE A 1 91 ? 12.179 -1.216 -11.284 1.00 95.38 91 PHE A C 1
ATOM 746 O O . PHE A 1 91 ? 12.046 -1.177 -12.507 1.00 95.38 91 PHE A O 1
ATOM 753 N N . LEU A 1 92 ? 13.201 -1.838 -10.691 1.00 97.19 92 LEU A N 1
ATOM 754 C CA . LEU A 1 92 ? 14.213 -2.569 -11.449 1.00 97.19 92 LEU A CA 1
ATOM 755 C C . LEU A 1 92 ? 13.558 -3.640 -12.326 1.00 97.19 92 LEU A C 1
ATOM 757 O O . LEU A 1 92 ? 13.832 -3.711 -13.524 1.00 97.19 92 LEU A O 1
ATOM 761 N N . TYR A 1 93 ? 12.679 -4.462 -11.753 1.00 96.50 93 TYR A N 1
ATOM 762 C CA . TYR A 1 93 ? 12.027 -5.528 -12.506 1.00 96.50 93 TYR A CA 1
ATOM 763 C C . TYR A 1 93 ? 10.946 -5.007 -13.453 1.00 96.50 93 TYR A C 1
ATOM 765 O O . TYR A 1 93 ? 10.847 -5.516 -14.567 1.00 96.50 93 TYR A O 1
ATOM 773 N N . MET A 1 94 ? 10.221 -3.944 -13.093 1.00 93.50 94 MET A N 1
ATOM 774 C CA . MET A 1 94 ? 9.305 -3.276 -14.023 1.00 93.50 94 MET A CA 1
ATOM 775 C C . MET A 1 94 ? 10.043 -2.764 -15.270 1.00 93.50 94 MET A C 1
ATOM 777 O O . MET A 1 94 ? 9.633 -3.056 -16.391 1.00 93.50 94 MET A O 1
ATOM 781 N N . ALA A 1 95 ? 11.164 -2.058 -15.093 1.00 94.12 95 ALA A N 1
ATOM 782 C CA . ALA A 1 95 ? 11.971 -1.551 -16.201 1.00 94.12 95 ALA A CA 1
ATOM 783 C C . ALA A 1 95 ? 12.547 -2.688 -17.057 1.00 94.12 95 ALA A C 1
ATOM 785 O O . ALA A 1 95 ? 12.467 -2.639 -18.283 1.00 94.12 95 ALA A O 1
ATOM 786 N N . ARG A 1 96 ? 13.072 -3.748 -16.426 1.00 96.44 96 ARG A N 1
ATOM 787 C CA . ARG A 1 96 ? 13.588 -4.928 -17.142 1.00 96.44 96 ARG A CA 1
ATOM 788 C C . ARG A 1 96 ? 12.524 -5.579 -18.022 1.00 96.44 96 ARG A C 1
ATOM 790 O O . ARG A 1 96 ? 12.828 -5.946 -19.152 1.00 96.44 96 ARG A O 1
ATOM 797 N N . GLU A 1 97 ? 11.299 -5.727 -17.528 1.00 95.75 97 GLU A N 1
ATOM 798 C CA . GLU A 1 97 ? 10.212 -6.331 -18.305 1.00 95.75 97 GLU A CA 1
ATOM 799 C C . GLU A 1 97 ? 9.729 -5.431 -19.448 1.00 95.75 97 GLU A C 1
ATOM 801 O O . GLU A 1 97 ? 9.431 -5.937 -20.530 1.00 95.75 97 GLU A O 1
ATOM 806 N N . LEU A 1 98 ? 9.705 -4.109 -19.255 1.00 92.81 98 LEU A N 1
ATOM 807 C CA . LEU A 1 98 ? 9.397 -3.164 -20.334 1.00 92.81 98 LEU A CA 1
ATOM 808 C C . LEU A 1 98 ? 10.448 -3.217 -21.452 1.00 92.81 98 LEU A C 1
ATOM 810 O O . LEU A 1 98 ? 10.080 -3.288 -22.625 1.00 92.81 98 LEU A O 1
ATOM 814 N N . LEU A 1 99 ? 11.734 -3.275 -21.092 1.00 94.75 99 LEU A N 1
ATOM 815 C CA . LEU A 1 99 ? 12.841 -3.402 -22.047 1.00 94.75 99 LEU A CA 1
ATOM 816 C C . LEU A 1 99 ? 12.776 -4.717 -22.835 1.00 94.75 99 LEU A C 1
ATOM 818 O O . LEU A 1 99 ? 12.895 -4.712 -24.055 1.00 94.75 99 LEU A O 1
ATOM 822 N N . LYS A 1 100 ? 12.530 -5.853 -22.167 1.00 95.31 100 LYS A N 1
ATOM 823 C CA . LYS A 1 100 ? 12.408 -7.160 -22.844 1.00 95.31 100 LYS A CA 1
ATOM 824 C C . LYS A 1 100 ? 11.274 -7.209 -23.864 1.00 95.31 100 LYS A C 1
ATOM 826 O O . LYS A 1 100 ? 11.363 -7.942 -24.843 1.00 95.31 100 LYS A O 1
ATOM 831 N N . LYS A 1 101 ? 10.194 -6.475 -23.606 1.00 94.25 101 LYS A N 1
ATOM 832 C CA . LYS A 1 101 ? 9.015 -6.414 -24.472 1.00 94.25 101 LYS A CA 1
ATOM 833 C C . LYS A 1 101 ? 9.126 -5.340 -25.565 1.00 94.25 101 LYS A C 1
ATOM 835 O O . LYS A 1 101 ? 8.192 -5.204 -26.347 1.00 94.25 101 LYS A O 1
ATOM 840 N N . GLY A 1 102 ? 10.233 -4.592 -25.623 1.00 89.25 102 GLY A N 1
ATOM 841 C CA . GLY A 1 102 ? 10.467 -3.553 -26.630 1.00 89.25 102 GLY A CA 1
ATOM 842 C C . GLY A 1 102 ? 9.606 -2.298 -26.454 1.00 89.25 102 GLY A C 1
ATOM 843 O O . GLY A 1 102 ? 9.336 -1.610 -27.431 1.00 89.25 102 GLY A O 1
ATOM 844 N N . PHE A 1 103 ? 9.136 -2.011 -25.234 1.00 77.25 103 PHE A N 1
ATOM 845 C CA . PHE A 1 103 ? 8.323 -0.819 -24.943 1.00 77.25 103 PHE A CA 1
ATOM 846 C C . PHE A 1 103 ? 9.150 0.461 -24.722 1.00 77.25 103 PHE A C 1
ATOM 848 O O . PHE A 1 103 ? 8.571 1.506 -24.423 1.00 77.25 103 PHE A O 1
ATOM 855 N N . ILE A 1 104 ? 10.479 0.382 -24.832 1.00 62.00 104 ILE A N 1
ATOM 856 C CA . ILE A 1 104 ? 11.434 1.485 -24.657 1.00 62.00 104 ILE A CA 1
ATOM 857 C C . ILE A 1 104 ? 12.570 1.307 -25.660 1.00 62.00 104 ILE A C 1
ATOM 859 O O . ILE A 1 104 ? 12.971 0.134 -25.850 1.00 62.00 104 ILE A O 1
#

pLDDT: mean 96.49, std 4.3, range [62.0, 98.69]

Radius of gyration: 14.6 Å; Cα contacts (8 Å, |Δi|>4): 121; chains: 1; bounding box: 31×22×42 Å

Foldseek 3Di:
DEAEAQALQRLQVLLVVVVVNVVVLVVVLVDAYEYEHQAQCRLVCLCVVPYPDNPDSVVSVVSQVVSCVVSVYYYDHHHPVCVVVCVVVVVVVVVVVCVVVVVD

Organism: Bacillus thuringiensis (NCBI:txid1428)